Protein AF-A0A3M6R9H9-F1 (afdb_monomer_lite)

InterPro domains:
  IPR009760 Protein of unknown function DUF1328 [MF_01361] (1-48)
  IPR009760 Protein of unknown function DUF1328 [PF07043] (6-44)
  IPR009760 Protein of unknown function DUF1328 [PIRSF036466] (1-53)

Sequence (54 aa):
MLRYAVIFFIIAFIAGVLGFSGVAAGAAGIAKILFWVFIIFAVVSFVMNQMRKK

Secondary structure (DSSP, 8-state):
-HHHHHHHHHHHHHHHHHH-HHHHHHHHHHHHHHHHHHHHHHHHHHHHHHHHT-

Radius of gyration: 20.02 Å; chains: 1; bounding box: 44×16×48 Å

Organism: NCBI:txid1076744

pLDDT: mean 88.45, std 8.73, range [50.06, 96.62]

Structure (mmCIF, N/CA/C/O backbone):
data_AF-A0A3M6R9H9-F1
#
_entry.id   AF-A0A3M6R9H9-F1
#
loop_
_atom_site.group_PDB
_atom_site.id
_atom_site.type_symbol
_atom_site.label_atom_id
_atom_site.label_alt_id
_atom_site.label_comp_id
_atom_site.label_asym_id
_atom_site.label_entity_id
_atom_site.label_seq_id
_atom_site.pdbx_PDB_ins_code
_atom_site.Cartn_x
_atom_site.Cartn_y
_atom_site.Cartn_z
_atom_site.occupancy
_atom_site.B_iso_or_equiv
_atom_site.auth_seq_id
_atom_site.auth_comp_id
_atom_site.auth_asym_id
_atom_site.auth_atom_id
_atom_site.pdbx_PDB_model_num
ATOM 1 N N . MET A 1 1 ? -4.189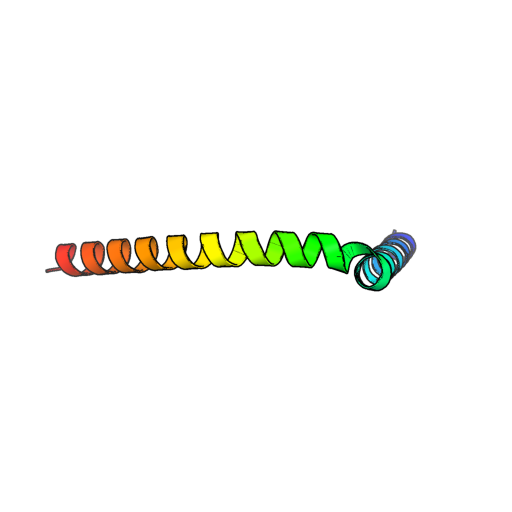 11.770 -30.793 1.00 73.62 1 MET A N 1
ATOM 2 C CA . MET A 1 1 ? -4.101 11.560 -29.327 1.00 73.62 1 MET A CA 1
ATOM 3 C C . MET A 1 1 ? -3.996 10.084 -28.940 1.00 73.62 1 MET A C 1
ATOM 5 O O . MET A 1 1 ? -3.099 9.755 -28.177 1.00 73.62 1 MET A O 1
ATOM 9 N N . LEU A 1 2 ? -4.805 9.186 -29.520 1.00 86.25 2 LEU A N 1
ATOM 10 C CA . LEU A 1 2 ? -4.778 7.740 -29.228 1.00 86.25 2 LEU A CA 1
ATOM 11 C C . LEU A 1 2 ? -3.387 7.081 -29.366 1.00 86.25 2 LEU A C 1
ATOM 13 O O . LEU A 1 2 ? -2.991 6.293 -28.518 1.00 86.25 2 LEU A O 1
ATOM 17 N N . ARG A 1 3 ? -2.593 7.476 -30.373 1.00 90.75 3 ARG A N 1
ATOM 18 C CA . ARG A 1 3 ? -1.219 6.974 -30.570 1.00 90.75 3 ARG A CA 1
ATOM 19 C C . ARG A 1 3 ? -0.291 7.272 -29.388 1.00 90.75 3 ARG A C 1
ATOM 21 O O . ARG A 1 3 ? 0.460 6.401 -28.972 1.00 90.75 3 ARG A O 1
ATOM 28 N N . TYR A 1 4 ? -0.351 8.483 -28.835 1.00 91.12 4 TYR A N 1
ATOM 29 C CA . TYR A 1 4 ? 0.489 8.860 -27.696 1.00 91.12 4 TYR A CA 1
ATOM 30 C C . TYR A 1 4 ? 0.051 8.154 -26.411 1.00 91.12 4 TYR A C 1
ATOM 32 O O . TYR A 1 4 ? 0.910 7.715 -25.657 1.00 91.12 4 TYR A O 1
ATOM 40 N N . ALA A 1 5 ? -1.256 7.967 -26.195 1.00 92.38 5 ALA A N 1
ATOM 41 C CA . ALA A 1 5 ? -1.770 7.213 -25.050 1.00 92.38 5 ALA A CA 1
ATOM 42 C C . ALA A 1 5 ? -1.267 5.758 -25.045 1.00 92.38 5 ALA A C 1
ATOM 44 O O . ALA A 1 5 ? -0.816 5.270 -24.013 1.00 92.38 5 AL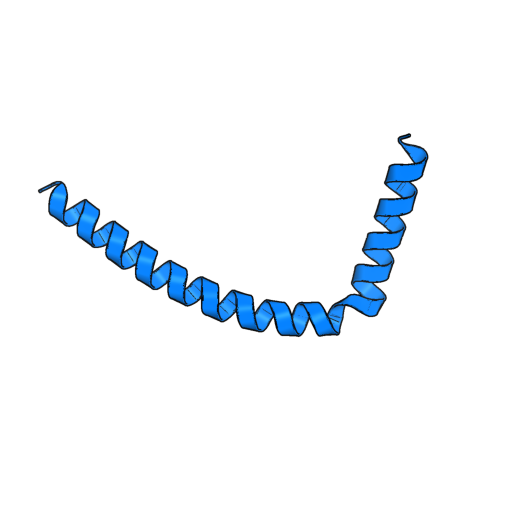A A O 1
ATOM 45 N N . VAL A 1 6 ? -1.264 5.094 -26.207 1.00 94.00 6 VAL A N 1
ATOM 46 C CA . VAL A 1 6 ? -0.734 3.725 -26.347 1.00 94.00 6 VAL A CA 1
ATOM 47 C C . VAL A 1 6 ? 0.774 3.680 -26.089 1.00 94.00 6 VAL A C 1
ATOM 49 O O . VAL A 1 6 ? 1.253 2.782 -25.403 1.00 94.00 6 VAL A O 1
ATOM 52 N N . ILE A 1 7 ? 1.527 4.669 -26.576 1.00 94.44 7 ILE A N 1
ATOM 53 C CA . ILE A 1 7 ? 2.974 4.756 -26.327 1.00 94.44 7 ILE A CA 1
ATOM 54 C C . ILE A 1 7 ? 3.258 4.936 -24.829 1.00 94.44 7 ILE A C 1
ATOM 56 O O . ILE A 1 7 ? 4.073 4.208 -24.269 1.00 94.44 7 ILE A O 1
ATOM 60 N N . PHE A 1 8 ? 2.554 5.851 -24.159 1.00 91.25 8 PHE A N 1
ATOM 61 C CA . PHE A 1 8 ? 2.698 6.058 -22.716 1.00 91.25 8 PHE A CA 1
ATOM 62 C C . PHE A 1 8 ? 2.293 4.829 -21.901 1.00 91.25 8 PHE A C 1
ATOM 64 O O . PHE A 1 8 ? 2.956 4.507 -20.919 1.00 91.25 8 PHE A O 1
ATOM 71 N N . PHE A 1 9 ? 1.249 4.116 -22.326 1.00 92.06 9 PHE A N 1
ATOM 72 C CA . PHE A 1 9 ? 0.816 2.875 -21.691 1.00 92.06 9 PHE A CA 1
ATOM 73 C C . PHE 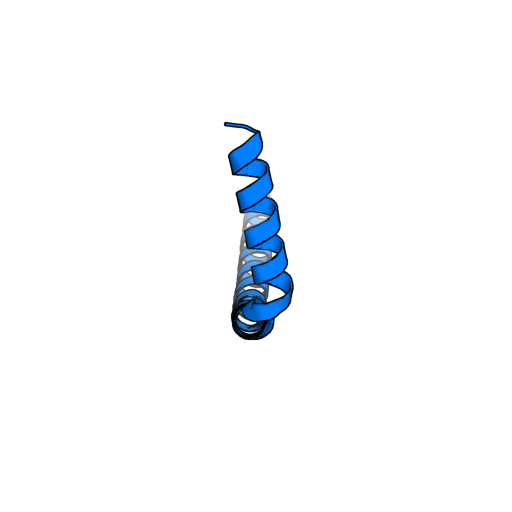A 1 9 ? 1.910 1.801 -21.733 1.00 92.06 9 PHE A C 1
ATOM 75 O O . PHE A 1 9 ? 2.227 1.198 -20.710 1.00 92.06 9 PHE A O 1
ATOM 82 N N . ILE A 1 10 ? 2.543 1.610 -22.893 1.00 94.50 10 ILE A N 1
ATOM 83 C CA . ILE A 1 10 ? 3.640 0.648 -23.056 1.00 94.50 10 ILE A CA 1
ATOM 84 C C . ILE A 1 10 ? 4.843 1.045 -22.192 1.00 94.50 10 ILE A C 1
ATOM 86 O O . ILE A 1 10 ? 5.407 0.198 -21.503 1.00 94.50 10 ILE A O 1
ATOM 90 N N . ILE A 1 11 ? 5.209 2.331 -22.177 1.00 92.06 11 ILE A N 1
ATOM 91 C CA . ILE A 1 11 ? 6.316 2.836 -21.351 1.00 92.06 11 ILE A CA 1
ATOM 92 C C . ILE A 1 11 ? 6.042 2.585 -19.864 1.00 92.06 11 ILE A C 1
ATOM 94 O O . ILE A 1 11 ? 6.912 2.072 -19.164 1.00 92.06 11 ILE A O 1
ATOM 98 N N . ALA A 1 12 ? 4.834 2.895 -19.386 1.00 89.19 12 ALA A N 1
ATOM 99 C CA . ALA A 1 12 ? 4.442 2.672 -17.997 1.00 89.19 12 ALA A CA 1
ATOM 100 C C . ALA A 1 12 ? 4.466 1.183 -17.623 1.00 89.19 12 ALA A C 1
ATOM 102 O O . ALA A 1 12 ? 4.919 0.831 -16.536 1.00 89.19 12 ALA A O 1
ATOM 103 N N . PHE A 1 13 ? 4.033 0.305 -18.530 1.00 91.00 13 PHE A N 1
ATOM 104 C CA . PHE A 1 13 ? 4.053 -1.137 -18.311 1.00 91.00 13 PHE A CA 1
ATOM 105 C C . PHE A 1 13 ? 5.482 -1.688 -18.227 1.00 91.00 13 PHE A C 1
ATOM 107 O O . PHE A 1 13 ? 5.816 -2.397 -17.280 1.00 91.00 13 PHE A O 1
ATOM 114 N N . ILE A 1 14 ? 6.349 -1.311 -19.173 1.00 91.56 14 ILE A N 1
ATOM 115 C CA . ILE A 1 14 ? 7.760 -1.723 -19.187 1.00 91.56 14 ILE A CA 1
ATOM 116 C C . ILE A 1 14 ?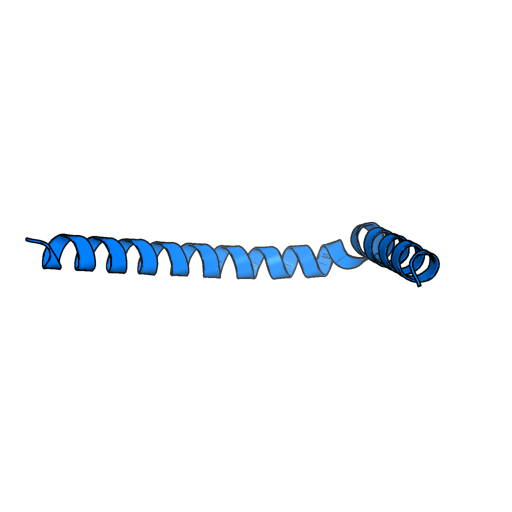 8.481 -1.201 -17.944 1.00 91.56 14 ILE A C 1
ATOM 118 O O . ILE A 1 14 ? 9.181 -1.960 -17.277 1.00 91.56 14 ILE A O 1
ATOM 122 N N . ALA A 1 15 ? 8.276 0.070 -17.594 1.00 88.75 15 ALA A N 1
ATOM 123 C CA . ALA A 1 15 ? 8.833 0.638 -16.376 1.00 88.75 15 ALA A CA 1
ATOM 124 C C . ALA A 1 15 ? 8.331 -0.137 -15.146 1.00 88.75 15 ALA A C 1
ATOM 126 O O . ALA A 1 15 ? 9.137 -0.513 -14.295 1.00 88.75 15 ALA A O 1
ATOM 127 N N . GLY A 1 16 ? 7.025 -0.440 -15.097 1.00 85.19 16 GLY A N 1
ATOM 128 C CA . GLY A 1 16 ? 6.352 -1.264 -14.085 1.00 85.19 16 GLY A CA 1
ATOM 129 C C . GLY A 1 16 ? 7.046 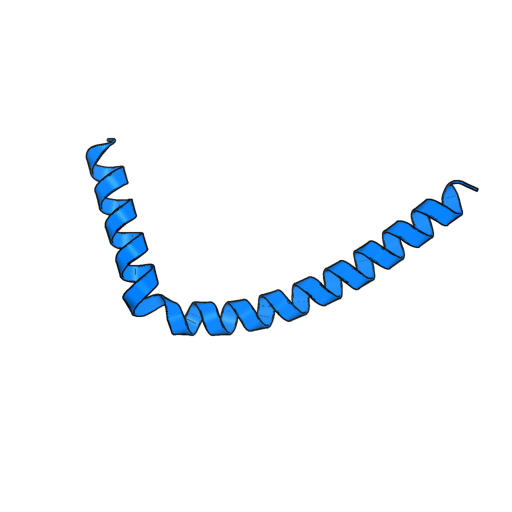-2.599 -13.832 1.00 85.19 16 GLY A C 1
ATOM 130 O O . GLY A 1 16 ? 7.379 -2.924 -12.693 1.00 85.19 16 GLY A O 1
ATOM 131 N N . VAL A 1 17 ? 7.297 -3.343 -14.908 1.00 83.19 17 VAL A N 1
ATOM 132 C CA . VAL A 1 17 ? 7.900 -4.681 -14.860 1.00 83.19 17 VAL A CA 1
ATOM 133 C C . VAL A 1 17 ? 9.397 -4.631 -14.537 1.00 83.19 17 VAL A C 1
ATOM 135 O O . VAL A 1 17 ? 9.878 -5.466 -13.776 1.00 83.19 17 VAL A O 1
ATOM 138 N N . LEU A 1 18 ? 10.141 -3.667 -15.088 1.00 81.69 18 LEU A N 1
ATOM 139 C CA . LEU A 1 18 ? 11.603 -3.631 -14.969 1.00 81.69 18 LEU A CA 1
ATOM 140 C C . LEU A 1 18 ? 12.123 -2.873 -13.738 1.00 81.69 18 LEU A C 1
ATOM 142 O O . LEU A 1 18 ? 13.221 -3.172 -13.277 1.00 81.69 18 LEU A O 1
ATOM 146 N N . GLY A 1 19 ? 11.384 -1.893 -13.211 1.00 74.50 19 GLY A N 1
ATOM 147 C CA . GLY A 1 19 ? 11.924 -0.934 -12.236 1.00 74.50 19 GLY A CA 1
ATOM 148 C C . GLY A 1 19 ? 11.085 -0.692 -10.982 1.00 74.50 19 GLY A C 1
ATOM 149 O O . GLY A 1 19 ? 11.626 -0.227 -9.981 1.00 74.50 19 GLY A O 1
ATOM 150 N N . PHE A 1 20 ? 9.788 -1.016 -10.976 1.00 77.88 20 PHE A N 1
ATOM 151 C CA . PHE A 1 20 ? 8.919 -0.714 -9.826 1.00 77.88 20 PHE A CA 1
ATOM 152 C C . PHE A 1 20 ? 8.821 -1.840 -8.788 1.00 77.88 20 PHE A C 1
ATOM 154 O O . PHE A 1 20 ? 8.120 -1.677 -7.791 1.00 77.88 20 PHE A O 1
ATOM 161 N N . SER A 1 21 ? 9.541 -2.953 -8.952 1.00 77.12 21 SER A N 1
ATOM 162 C CA . SER A 1 21 ? 9.473 -4.108 -8.040 1.00 77.12 21 SER A CA 1
ATOM 163 C C . SER A 1 21 ? 9.845 -3.767 -6.587 1.00 77.12 21 SER A C 1
ATOM 165 O O . SER A 1 21 ? 9.169 -4.214 -5.661 1.00 77.12 21 SER A O 1
ATOM 167 N N . GLY A 1 22 ? 10.856 -2.919 -6.367 1.00 77.00 22 GLY A N 1
ATOM 168 C CA . GLY A 1 22 ? 11.281 -2.500 -5.024 1.00 77.00 22 GLY A CA 1
ATOM 169 C C . GLY A 1 22 ? 10.283 -1.573 -4.320 1.00 77.00 22 GLY A C 1
ATOM 170 O O . GLY A 1 22 ? 9.955 -1.774 -3.150 1.00 77.00 22 GLY A O 1
ATOM 171 N N . VAL A 1 23 ? 9.737 -0.590 -5.042 1.00 82.56 23 VAL A N 1
ATOM 172 C CA . VAL A 1 23 ? 8.726 0.338 -4.500 1.00 82.56 23 VAL A CA 1
ATOM 173 C C . VAL A 1 23 ? 7.396 -0.382 -4.278 1.00 82.56 23 VAL A C 1
ATOM 175 O O . VAL A 1 23 ? 6.744 -0.165 -3.258 1.00 82.56 23 VAL A O 1
ATOM 178 N N . ALA A 1 24 ? 7.023 -1.296 -5.178 1.00 83.50 24 ALA A N 1
ATOM 179 C CA . ALA A 1 24 ? 5.841 -2.138 -5.035 1.00 83.50 24 ALA A CA 1
ATOM 180 C C . ALA A 1 24 ? 5.936 -3.053 -3.806 1.00 83.50 24 ALA A C 1
ATOM 182 O O . ALA A 1 24 ? 4.951 -3.199 -3.085 1.00 83.50 24 ALA A O 1
ATOM 183 N N . ALA A 1 25 ? 7.113 -3.616 -3.515 1.00 84.38 25 ALA A N 1
ATOM 184 C CA . ALA A 1 25 ? 7.326 -4.426 -2.317 1.00 84.38 25 ALA A CA 1
ATOM 185 C C . ALA A 1 25 ? 7.163 -3.607 -1.022 1.00 84.38 25 ALA A C 1
ATOM 187 O O . ALA A 1 25 ? 6.480 -4.049 -0.096 1.00 84.38 25 ALA A O 1
ATOM 188 N N . GLY A 1 26 ? 7.720 -2.391 -0.972 1.00 87.56 26 GLY A N 1
ATOM 189 C CA . GLY A 1 26 ? 7.538 -1.479 0.164 1.00 87.56 26 GLY A CA 1
ATOM 190 C C . GLY A 1 26 ? 6.081 -1.035 0.338 1.00 87.56 26 GLY A C 1
ATOM 191 O O . GLY A 1 26 ? 5.522 -1.121 1.434 1.00 87.56 26 GLY A O 1
ATOM 192 N N . ALA A 1 27 ? 5.427 -0.645 -0.759 1.00 89.56 27 ALA A N 1
ATOM 193 C CA . ALA A 1 27 ? 4.015 -0.269 -0.770 1.00 89.56 27 ALA A CA 1
ATOM 194 C C . ALA A 1 27 ? 3.100 -1.434 -0.354 1.00 89.56 27 ALA A C 1
ATOM 196 O O . ALA A 1 27 ? 2.139 -1.223 0.384 1.00 89.56 27 ALA A O 1
ATOM 197 N N . ALA A 1 28 ? 3.419 -2.672 -0.750 1.00 89.25 28 ALA A N 1
ATOM 198 C CA . ALA A 1 28 ? 2.679 -3.864 -0.341 1.00 89.25 28 ALA A CA 1
ATOM 199 C C . ALA A 1 28 ? 2.741 -4.104 1.177 1.00 89.25 28 ALA A C 1
ATOM 201 O O . ALA A 1 28 ? 1.766 -4.574 1.765 1.00 89.25 28 ALA A O 1
ATOM 202 N N . GLY A 1 29 ? 3.854 -3.759 1.832 1.00 90.56 29 GLY A N 1
ATOM 203 C CA . GLY A 1 29 ? 3.965 -3.796 3.292 1.00 90.56 29 GLY A CA 1
ATOM 204 C C . GLY A 1 29 ? 3.006 -2.815 3.971 1.00 90.56 29 GLY A C 1
ATOM 205 O O . GLY A 1 29 ? 2.239 -3.201 4.854 1.00 90.56 29 GLY A O 1
ATOM 206 N N . ILE A 1 30 ? 2.988 -1.565 3.503 1.00 92.25 30 ILE A N 1
ATOM 207 C CA . ILE A 1 30 ? 2.104 -0.513 4.031 1.00 92.25 30 ILE A CA 1
ATOM 208 C C . ILE A 1 30 ? 0.629 -0.861 3.777 1.00 92.25 30 ILE A C 1
ATOM 210 O O . ILE A 1 30 ? -0.208 -0.722 4.670 1.00 92.25 30 ILE A O 1
ATOM 214 N N . ALA A 1 31 ? 0.311 -1.387 2.591 1.00 94.25 31 ALA A N 1
ATOM 215 C CA . ALA A 1 31 ? -1.040 -1.809 2.231 1.00 94.25 31 ALA A CA 1
ATOM 216 C C . ALA A 1 31 ? -1.585 -2.898 3.170 1.00 94.25 31 ALA A C 1
ATOM 218 O O . ALA A 1 31 ? -2.747 -2.832 3.567 1.00 94.25 31 ALA A O 1
ATOM 219 N N . LYS A 1 32 ? -0.753 -3.867 3.582 1.00 93.19 32 LYS A N 1
ATOM 220 C CA . LYS A 1 32 ? -1.157 -4.908 4.544 1.00 93.19 32 LYS A CA 1
ATOM 221 C C . LYS A 1 32 ? -1.542 -4.326 5.902 1.00 93.19 32 LYS A C 1
ATOM 223 O O . LYS A 1 32 ? -2.536 -4.758 6.481 1.00 93.19 32 LYS A O 1
ATOM 228 N N . ILE A 1 33 ? -0.777 -3.354 6.400 1.00 94.81 33 ILE A N 1
ATOM 229 C CA . ILE A 1 33 ? -1.073 -2.688 7.675 1.00 94.81 33 ILE A CA 1
ATOM 230 C C . ILE A 1 33 ? -2.413 -1.953 7.572 1.00 94.81 33 ILE A C 1
ATOM 232 O O . ILE A 1 33 ? -3.291 -2.144 8.412 1.00 94.81 33 ILE A O 1
ATOM 236 N N . LEU A 1 34 ? -2.603 -1.169 6.508 1.00 95.00 34 LEU A N 1
ATOM 237 C CA . LEU A 1 34 ? -3.830 -0.402 6.300 1.00 95.00 34 LEU A CA 1
ATOM 238 C C . LEU A 1 34 ? -5.061 -1.307 6.134 1.00 95.00 34 LEU A C 1
ATOM 240 O O . LEU A 1 34 ? -6.127 -0.993 6.658 1.00 95.00 34 LEU A O 1
ATOM 244 N N . PHE A 1 35 ? -4.910 -2.447 5.456 1.00 94.88 35 PHE A N 1
ATOM 245 C CA . PHE A 1 35 ? -5.974 -3.433 5.276 1.00 94.88 35 PHE A CA 1
ATOM 246 C C . PHE A 1 35 ? -6.465 -4.006 6.611 1.00 94.88 35 PHE A C 1
ATOM 248 O O . PHE A 1 35 ? -7.669 -4.057 6.853 1.00 94.88 35 PHE A O 1
ATOM 255 N N . TRP A 1 36 ? -5.549 -4.380 7.508 1.00 96.25 36 TRP A N 1
ATOM 256 C CA . TRP A 1 36 ? -5.918 -4.883 8.834 1.00 96.25 36 TRP A CA 1
ATOM 257 C C . TRP A 1 36 ? -6.591 -3.821 9.699 1.00 96.25 36 TRP A C 1
ATOM 259 O O . TRP A 1 36 ? -7.603 -4.104 10.339 1.00 96.25 36 TRP A O 1
ATOM 269 N N . VAL A 1 37 ? -6.080 -2.588 9.672 1.00 96.62 37 VAL A N 1
ATOM 270 C CA . VAL A 1 37 ? -6.713 -1.454 10.359 1.00 96.62 37 VAL A CA 1
ATOM 271 C C . VAL A 1 37 ? -8.130 -1.231 9.827 1.00 96.62 37 VAL A C 1
ATOM 273 O O . VAL A 1 37 ? -9.073 -1.118 10.610 1.00 96.62 37 VAL A O 1
ATOM 276 N N . PHE A 1 38 ? -8.301 -1.237 8.504 1.00 96.25 38 PHE A N 1
ATOM 277 C CA . PHE A 1 38 ? -9.608 -1.100 7.871 1.00 96.25 38 PHE A CA 1
ATOM 278 C C . PHE A 1 38 ? -10.567 -2.218 8.282 1.00 96.25 38 PHE A C 1
ATOM 280 O O . PHE A 1 38 ? -11.714 -1.924 8.598 1.00 96.25 38 PHE A O 1
ATOM 287 N N . ILE A 1 39 ? -10.115 -3.476 8.341 1.00 96.56 39 ILE A N 1
ATOM 288 C CA . ILE A 1 39 ? -10.950 -4.593 8.805 1.00 96.56 39 ILE A CA 1
ATOM 289 C C . ILE A 1 39 ? -11.429 -4.370 10.237 1.00 96.56 39 ILE A C 1
ATOM 291 O O . ILE A 1 39 ? -12.615 -4.547 10.504 1.00 96.56 39 ILE A O 1
ATOM 295 N N . ILE A 1 40 ? -10.550 -3.951 11.150 1.00 96.56 40 ILE A N 1
ATOM 296 C CA . ILE A 1 40 ? -10.939 -3.688 12.542 1.00 96.56 40 ILE A CA 1
ATOM 297 C C . ILE A 1 40 ? -12.023 -2.607 12.587 1.00 96.56 40 ILE A C 1
ATOM 299 O O . ILE A 1 40 ? -13.075 -2.814 13.191 1.00 96.56 40 ILE A O 1
ATOM 303 N N . PHE A 1 41 ? -11.817 -1.486 11.893 1.00 96.19 41 PHE A N 1
ATOM 304 C CA . PHE A 1 41 ? -12.817 -0.420 11.818 1.00 96.19 41 PHE A CA 1
ATOM 305 C C . PHE A 1 41 ? -14.115 -0.869 11.147 1.00 96.19 41 PHE A C 1
ATOM 307 O O . PHE A 1 41 ? -15.194 -0.506 11.613 1.00 96.19 41 PHE A O 1
ATOM 314 N N . ALA A 1 42 ? -14.033 -1.663 10.082 1.00 95.56 42 ALA A N 1
ATOM 315 C CA . ALA A 1 42 ? -15.189 -2.187 9.372 1.00 95.56 42 ALA A CA 1
ATOM 316 C C . ALA A 1 42 ? -16.016 -3.106 10.274 1.00 95.56 42 ALA A C 1
ATOM 318 O O . ALA A 1 42 ? -17.230 -2.942 10.349 1.00 95.56 42 ALA A O 1
ATOM 319 N N . VAL A 1 43 ? -15.374 -4.014 11.014 1.00 96.12 43 VAL A N 1
ATOM 320 C CA . VAL A 1 43 ? -16.043 -4.904 11.972 1.00 96.12 43 VAL A CA 1
ATOM 321 C C . VAL A 1 43 ? -16.668 -4.100 13.107 1.00 96.12 43 VAL A C 1
ATOM 323 O O . VAL A 1 43 ? -17.843 -4.291 13.406 1.00 96.12 43 VAL A O 1
ATOM 326 N N . VAL A 1 44 ? -15.934 -3.159 13.705 1.00 95.94 44 VAL A N 1
ATOM 327 C CA . VAL A 1 44 ? -16.451 -2.309 14.789 1.00 95.94 44 VAL A CA 1
ATOM 328 C C . VAL A 1 44 ? -17.645 -1.479 14.310 1.00 95.94 44 VAL A C 1
ATOM 330 O O . VAL A 1 44 ? -18.697 -1.491 14.946 1.00 95.94 44 VAL A O 1
ATOM 333 N N . SER A 1 45 ? -17.526 -0.815 13.159 1.00 91.69 45 SER A N 1
ATOM 334 C CA . SER A 1 45 ? -18.611 -0.046 12.536 1.00 91.69 45 SER A CA 1
ATOM 335 C C . SER A 1 45 ? -19.824 -0.923 12.225 1.00 91.69 45 SER A C 1
ATOM 337 O O . SER A 1 45 ? -20.959 -0.555 12.534 1.00 91.69 45 SER A O 1
ATOM 339 N N . PHE A 1 46 ? -19.594 -2.119 11.683 1.00 93.19 46 PHE A N 1
ATOM 340 C CA . PHE A 1 46 ? -20.649 -3.071 11.366 1.00 93.19 46 PHE A CA 1
ATOM 341 C C . PHE A 1 46 ? -21.386 -3.537 12.624 1.00 93.19 46 PHE A C 1
ATOM 343 O O . PHE A 1 46 ? -22.612 -3.473 12.663 1.00 93.19 46 PHE A O 1
ATOM 350 N N . VAL A 1 47 ? -20.662 -3.934 13.673 1.00 93.62 47 VAL A N 1
ATOM 351 C CA . VAL A 1 47 ? -21.252 -4.372 14.947 1.00 93.62 47 VAL A CA 1
ATOM 352 C C . VAL A 1 47 ? -22.019 -3.229 15.615 1.00 93.62 47 VAL A C 1
ATOM 354 O O . VAL A 1 47 ? -23.163 -3.424 16.019 1.00 93.62 47 VAL A O 1
ATOM 357 N N . MET A 1 48 ? -21.460 -2.016 15.668 1.00 92.69 48 MET A N 1
ATOM 358 C CA . MET A 1 48 ? -22.163 -0.847 16.214 1.00 92.69 48 MET A CA 1
ATOM 359 C C . MET A 1 48 ? -23.447 -0.524 15.440 1.00 92.69 48 MET A C 1
ATOM 361 O O . MET A 1 48 ? -24.469 -0.196 16.043 1.00 92.69 48 MET A O 1
ATOM 365 N N . ASN A 1 49 ? -23.419 -0.634 14.111 1.00 90.00 49 ASN A N 1
ATOM 366 C CA . ASN A 1 49 ? -24.595 -0.411 13.274 1.00 90.00 49 ASN A CA 1
ATOM 367 C C . ASN A 1 49 ? -25.657 -1.507 13.457 1.00 90.00 49 ASN A C 1
ATOM 369 O O . ASN A 1 49 ? -26.846 -1.202 13.481 1.00 90.00 49 ASN A O 1
ATOM 373 N N . GLN A 1 50 ? -25.249 -2.769 13.620 1.00 88.50 50 GLN A N 1
ATOM 374 C CA . GLN A 1 50 ? -26.173 -3.866 13.929 1.00 88.50 50 GLN A CA 1
ATOM 375 C C . GLN A 1 50 ? -26.819 -3.688 15.311 1.00 88.50 50 GLN A C 1
ATOM 377 O O . GLN A 1 50 ? -28.020 -3.902 15.448 1.00 88.50 50 GLN A O 1
ATOM 382 N N . MET A 1 51 ? -26.067 -3.226 16.317 1.00 86.12 51 MET A N 1
ATOM 383 C CA . MET A 1 51 ? -26.607 -2.968 17.659 1.00 86.12 51 MET A CA 1
ATOM 384 C C . MET A 1 51 ? -27.573 -1.778 17.708 1.00 86.12 51 MET A C 1
ATOM 386 O O . MET A 1 51 ? -28.512 -1.816 18.486 1.00 86.12 51 MET A O 1
ATOM 390 N N . ARG A 1 52 ? -27.383 -0.742 16.876 1.00 78.69 52 ARG A N 1
ATOM 391 C CA . ARG A 1 52 ? -28.302 0.415 16.790 1.00 78.69 52 ARG A CA 1
ATOM 392 C C . ARG A 1 52 ? -29.630 0.118 16.092 1.00 78.69 52 ARG A C 1
ATOM 394 O O . ARG A 1 52 ? -30.543 0.929 16.187 1.00 78.69 52 ARG A O 1
ATOM 401 N N . LYS A 1 53 ? -29.710 -0.971 15.323 1.00 64.31 53 LYS A N 1
ATOM 402 C CA . LYS A 1 53 ? -30.928 -1.371 14.599 1.00 64.31 53 LYS A CA 1
ATOM 403 C C . LYS A 1 53 ? -31.854 -2.281 15.416 1.00 64.31 53 LYS A C 1
ATOM 405 O O . LYS A 1 53 ? -32.938 -2.595 14.931 1.00 64.31 53 LYS A O 1
ATOM 410 N N . LYS A 1 54 ? -31.430 -2.702 16.609 1.00 50.06 54 LYS A N 1
ATOM 411 C CA . LYS A 1 54 ? -32.278 -3.319 17.636 1.00 50.06 54 LYS A CA 1
ATOM 412 C 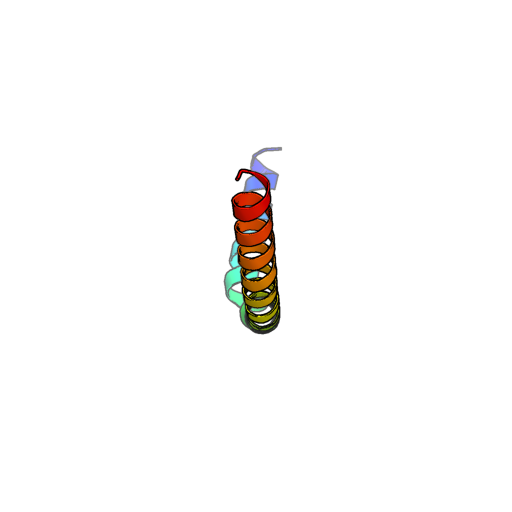C . LYS A 1 54 ? -32.760 -2.251 18.606 1.00 50.06 54 LYS A C 1
ATOM 414 O O . LYS A 1 54 ? -33.903 -2.408 19.078 1.00 50.06 54 LYS A O 1
#

Foldseek 3Di:
DVVVVVVVVVVCVVCCVPPCPVVVVVVVVVVVVVVVVVVVVVVVVVVVVVVVVD